Protein AF-A0A8T5Q8I1-F1 (afdb_monomer_lite)

pLDDT: mean 89.17, std 13.1, range [41.25, 98.12]

Radius of gyration: 13.41 Å; chains: 1; bounding box: 37×28×35 Å

Secondary structure (DSSP, 8-state):
---TTT-------HHHHH---BPPHHHHHHHHHTT--HHHHEEE--SSTTTT-EEE-EETTEETTB-TTS-BTTGGG--HHHHHTT--SS--GGG---

Structure (mmCIF, N/CA/C/O backbone):
data_AF-A0A8T5Q8I1-F1
#
_entry.id   AF-A0A8T5Q8I1-F1
#
loop_
_atom_site.group_PDB
_atom_site.id
_atom_site.type_symbol
_atom_site.label_atom_id
_atom_site.label_alt_id
_atom_site.label_comp_id
_atom_site.label_asym_id
_ato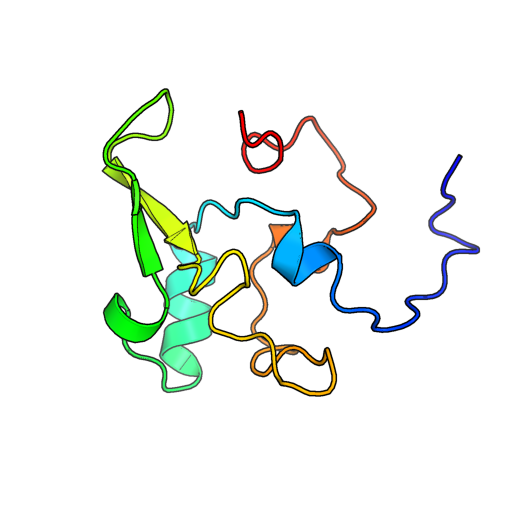m_site.label_entity_id
_atom_site.label_seq_id
_atom_site.pdbx_PDB_ins_code
_atom_site.Cartn_x
_atom_site.Cartn_y
_atom_site.Cartn_z
_atom_site.occupancy
_atom_site.B_iso_or_equiv
_atom_site.auth_seq_id
_atom_site.auth_comp_id
_atom_site.auth_asym_id
_atom_site.auth_atom_id
_atom_site.pdbx_PDB_model_num
ATOM 1 N N . MET A 1 1 ? 22.807 6.870 -9.916 1.00 61.00 1 MET A N 1
ATOM 2 C CA . MET A 1 1 ? 21.732 7.776 -9.450 1.00 61.00 1 MET A CA 1
ATOM 3 C C . MET A 1 1 ? 20.546 7.621 -10.396 1.00 61.00 1 MET A C 1
ATOM 5 O O . MET A 1 1 ? 20.779 7.591 -11.598 1.00 61.00 1 MET A O 1
ATOM 9 N N . LEU A 1 2 ? 19.319 7.441 -9.892 1.00 73.50 2 LEU A N 1
ATOM 10 C CA . LEU A 1 2 ? 18.112 7.334 -10.730 1.00 73.50 2 LEU A CA 1
ATOM 11 C C . LEU A 1 2 ? 17.695 8.729 -11.228 1.00 73.50 2 LEU A C 1
ATOM 13 O O . LEU A 1 2 ? 17.726 9.680 -10.454 1.00 73.50 2 LEU A O 1
ATOM 17 N N . ASN A 1 3 ? 17.300 8.853 -12.499 1.00 81.31 3 ASN A N 1
ATOM 18 C CA . ASN A 1 3 ? 16.874 10.117 -13.112 1.00 81.31 3 ASN A CA 1
ATOM 19 C C . ASN A 1 3 ? 15.421 9.997 -13.619 1.00 81.31 3 ASN A C 1
ATOM 21 O O . ASN A 1 3 ? 15.161 9.116 -14.442 1.00 81.31 3 ASN A O 1
ATOM 25 N N . PRO A 1 4 ? 14.490 10.879 -13.196 1.00 81.62 4 PRO A N 1
ATOM 26 C CA . PRO A 1 4 ? 13.093 10.857 -13.641 1.00 81.62 4 PRO A CA 1
ATOM 27 C C . PRO A 1 4 ? 12.901 10.905 -15.156 1.00 81.62 4 PRO A C 1
ATOM 29 O O . PRO A 1 4 ? 11.976 10.291 -15.674 1.00 81.62 4 PRO A O 1
ATOM 32 N N . LYS A 1 5 ? 13.778 11.610 -15.881 1.00 84.44 5 LYS A N 1
ATOM 33 C CA . LYS A 1 5 ? 13.658 11.790 -17.335 1.00 84.44 5 LYS A CA 1
ATOM 34 C C . LYS A 1 5 ? 14.045 10.549 -18.135 1.00 84.44 5 LYS A C 1
ATOM 36 O O . LYS A 1 5 ? 13.641 10.426 -19.283 1.00 84.44 5 LYS A O 1
ATOM 41 N N . THR A 1 6 ? 14.855 9.665 -17.559 1.00 87.81 6 THR A N 1
ATOM 42 C CA . THR A 1 6 ? 15.400 8.487 -18.254 1.00 87.81 6 THR A CA 1
ATOM 43 C C . THR A 1 6 ? 14.963 7.176 -17.611 1.00 87.81 6 THR A C 1
ATOM 45 O O . THR A 1 6 ? 15.420 6.112 -18.018 1.00 87.81 6 THR A O 1
ATOM 48 N N . PHE A 1 7 ? 14.130 7.233 -16.574 1.00 87.88 7 PHE A N 1
ATOM 49 C CA . PHE A 1 7 ? 13.673 6.045 -15.874 1.00 87.88 7 PHE A CA 1
ATOM 50 C C . PHE A 1 7 ? 12.551 5.356 -16.639 1.00 87.88 7 PHE A C 1
ATOM 52 O O . PHE A 1 7 ? 11.550 5.974 -16.994 1.00 87.88 7 PHE A O 1
ATOM 59 N N . ASN A 1 8 ? 12.709 4.049 -16.822 1.00 86.62 8 ASN A N 1
ATOM 60 C CA . ASN A 1 8 ? 11.685 3.184 -17.370 1.00 86.62 8 ASN A CA 1
ATOM 61 C C . ASN A 1 8 ? 11.304 2.128 -16.328 1.00 86.62 8 ASN A C 1
ATOM 63 O O . ASN A 1 8 ? 12.164 1.432 -15.792 1.00 86.62 8 ASN A O 1
ATOM 67 N N . CYS A 1 9 ? 10.010 2.010 -16.032 1.00 87.56 9 CYS A N 1
ATOM 68 C CA . CYS A 1 9 ? 9.518 0.997 -15.106 1.00 87.56 9 CYS A CA 1
ATOM 69 C C . CYS A 1 9 ? 9.475 -0.369 -15.800 1.00 87.56 9 CYS A C 1
ATOM 71 O O . CYS A 1 9 ? 8.661 -0.588 -16.695 1.00 87.56 9 CYS A O 1
ATOM 73 N N . GLU A 1 10 ? 10.284 -1.315 -15.327 1.00 90.38 10 GLU A N 1
ATOM 74 C CA . GLU A 1 10 ? 10.321 -2.695 -15.838 1.00 90.38 10 GLU A CA 1
ATOM 75 C C . GLU A 1 10 ? 9.168 -3.574 -15.326 1.00 90.38 10 GLU A C 1
ATOM 77 O O . GLU A 1 10 ? 9.088 -4.754 -15.650 1.00 90.38 10 GLU A O 1
ATOM 82 N N . ARG A 1 11 ? 8.266 -3.021 -14.500 1.00 90.06 11 ARG A N 1
ATOM 83 C CA . ARG A 1 11 ? 7.136 -3.749 -13.889 1.00 90.06 11 ARG A CA 1
ATOM 84 C C . ARG A 1 11 ? 7.568 -4.990 -13.085 1.00 90.06 11 ARG A C 1
ATOM 86 O O . ARG A 1 11 ? 6.812 -5.940 -12.940 1.00 90.06 11 ARG A O 1
ATOM 93 N N . CYS A 1 12 ? 8.755 -4.945 -12.481 1.00 92.88 12 CYS A N 1
ATOM 94 C CA . CYS A 1 12 ? 9.339 -6.035 -11.687 1.00 92.88 12 CYS A CA 1
ATOM 95 C C . CYS A 1 12 ? 8.672 -6.268 -10.311 1.00 92.88 12 CYS A C 1
ATOM 97 O O . CYS A 1 12 ? 9.029 -7.194 -9.579 1.00 92.88 12 CYS A O 1
ATOM 99 N N . GLY A 1 13 ? 7.728 -5.408 -9.914 1.00 93.38 13 GLY A N 1
ATOM 100 C CA . GLY A 1 13 ? 7.004 -5.514 -8.645 1.00 93.38 13 GLY A CA 1
ATOM 101 C C . GLY A 1 13 ? 7.837 -5.212 -7.394 1.00 93.38 13 GLY A C 1
ATOM 102 O O . GLY A 1 13 ? 7.336 -5.382 -6.285 1.00 93.38 13 GLY A O 1
ATOM 103 N N . GLU A 1 14 ? 9.081 -4.744 -7.529 1.00 92.94 14 GLU A N 1
ATOM 104 C CA . GLU A 1 14 ? 9.968 -4.463 -6.389 1.00 92.94 14 GLU A CA 1
ATOM 105 C C . GLU A 1 14 ? 9.389 -3.418 -5.427 1.00 92.94 14 GLU A C 1
ATOM 107 O O . GLU A 1 14 ? 9.494 -3.581 -4.213 1.00 92.94 14 GLU A O 1
ATOM 112 N N . CYS A 1 15 ? 8.680 -2.406 -5.937 1.00 92.62 15 CYS A N 1
ATOM 113 C CA . CYS A 1 15 ? 7.967 -1.438 -5.100 1.00 92.62 15 CYS A CA 1
ATOM 114 C C . CYS A 1 15 ? 6.915 -2.104 -4.198 1.00 92.62 15 CYS A C 1
ATOM 116 O O . CYS A 1 15 ? 6.780 -1.751 -3.032 1.00 92.62 15 CYS A O 1
ATOM 118 N N . CYS A 1 16 ? 6.217 -3.121 -4.705 1.00 95.44 16 CYS A N 1
ATOM 119 C CA . CYS A 1 16 ? 5.192 -3.859 -3.970 1.00 95.44 16 CYS A CA 1
ATOM 120 C C . CYS A 1 16 ? 5.778 -4.819 -2.921 1.00 95.44 16 CYS A C 1
ATOM 122 O O . CYS A 1 16 ? 5.046 -5.283 -2.048 1.00 95.44 16 CYS A O 1
ATOM 124 N N . LYS A 1 17 ? 7.073 -5.142 -3.007 1.00 93.38 17 LYS A N 1
ATOM 125 C CA . LYS A 1 17 ? 7.780 -5.982 -2.028 1.00 93.38 17 LYS A CA 1
ATOM 126 C C . LYS A 1 17 ? 8.471 -5.127 -0.967 1.00 93.38 17 LYS A C 1
ATOM 128 O O . LYS A 1 17 ? 8.337 -5.394 0.223 1.00 93.38 17 LYS A O 1
ATOM 133 N N . LYS A 1 18 ? 9.168 -4.070 -1.392 1.00 90.06 18 LYS A N 1
ATOM 134 C CA . LYS A 1 18 ? 10.066 -3.278 -0.540 1.00 90.06 18 LYS A CA 1
ATOM 135 C C . LYS A 1 18 ? 9.369 -2.174 0.243 1.00 90.06 18 LYS A C 1
ATOM 137 O O . LYS A 1 18 ? 9.713 -1.957 1.395 1.00 90.06 18 LYS A O 1
ATOM 142 N N . LEU A 1 19 ? 8.381 -1.498 -0.341 1.00 91.25 19 LEU A N 1
ATOM 143 C CA . LEU A 1 19 ? 7.786 -0.329 0.309 1.00 91.25 19 LEU A CA 1
ATOM 144 C C . LEU A 1 19 ? 6.875 -0.727 1.470 1.00 91.25 19 LEU A C 1
ATOM 146 O O . LEU A 1 19 ? 6.153 -1.722 1.381 1.00 91.25 19 LEU A O 1
ATOM 150 N N . TYR A 1 20 ? 6.894 0.068 2.534 1.00 91.50 20 TYR A N 1
ATOM 151 C CA . TYR A 1 20 ? 5.979 -0.027 3.665 1.00 91.50 20 TYR A CA 1
ATOM 152 C C . TYR A 1 20 ? 5.042 1.184 3.618 1.00 91.50 20 TYR A C 1
ATOM 154 O O . TYR A 1 20 ? 5.445 2.301 3.907 1.00 91.50 20 TYR A O 1
ATOM 162 N N . ILE A 1 21 ? 3.808 0.999 3.153 1.00 93.62 21 ILE A N 1
ATOM 163 C CA . ILE A 1 21 ? 2.955 2.124 2.754 1.00 93.62 21 ILE A CA 1
ATOM 164 C C . ILE A 1 21 ? 1.994 2.481 3.881 1.00 93.62 21 ILE A C 1
ATOM 166 O O . ILE A 1 21 ? 1.073 1.717 4.162 1.00 93.62 21 ILE A O 1
ATOM 170 N N . ILE A 1 22 ? 2.163 3.664 4.463 1.00 94.56 22 ILE A N 1
ATOM 171 C CA . ILE A 1 22 ? 1.142 4.285 5.310 1.00 94.56 22 ILE A CA 1
ATOM 172 C C . ILE A 1 22 ? 0.057 4.847 4.394 1.00 94.56 22 ILE A C 1
ATOM 174 O O . ILE A 1 22 ? 0.361 5.544 3.427 1.00 94.56 22 ILE A O 1
ATOM 178 N N . LEU A 1 23 ? -1.198 4.514 4.681 1.00 95.75 23 LEU A N 1
ATOM 179 C CA . LEU A 1 23 ? -2.353 4.962 3.914 1.00 95.75 23 LEU A CA 1
ATOM 180 C C . LEU A 1 23 ? -2.936 6.219 4.552 1.00 95.75 23 LEU A C 1
ATOM 182 O O . LEU A 1 23 ? -3.196 6.248 5.758 1.00 95.75 23 LEU A O 1
ATOM 186 N N . ASN A 1 24 ? -3.177 7.240 3.735 1.00 95.44 24 ASN A N 1
ATOM 187 C CA . ASN A 1 24 ? -3.991 8.379 4.140 1.00 95.44 24 ASN A CA 1
ATOM 188 C C . ASN A 1 24 ? -5.479 8.144 3.806 1.00 95.44 24 ASN A C 1
ATOM 190 O O . ASN A 1 24 ? -5.844 7.199 3.100 1.00 95.44 24 ASN A O 1
ATOM 194 N N . ASP A 1 25 ? -6.355 9.020 4.301 1.00 96.88 25 ASP A N 1
ATOM 195 C CA . ASP A 1 25 ? -7.803 8.902 4.080 1.00 96.88 25 ASP A CA 1
ATOM 196 C C . ASP A 1 25 ? -8.183 8.940 2.592 1.00 96.88 25 ASP A C 1
ATOM 198 O O . ASP A 1 25 ? -9.159 8.309 2.181 1.00 96.88 25 ASP A O 1
ATOM 202 N N . SER A 1 26 ? -7.425 9.676 1.775 1.00 97.25 26 SER A N 1
ATOM 203 C CA . SER A 1 26 ? -7.645 9.759 0.330 1.00 97.25 26 SER A CA 1
ATOM 204 C C . SER A 1 26 ? -7.279 8.449 -0.368 1.00 97.25 26 SER A C 1
ATOM 206 O O . SER A 1 26 ? -8.032 8.005 -1.234 1.00 97.25 26 SER A O 1
ATOM 208 N N . ASP A 1 27 ? -6.181 7.799 0.029 1.00 97.56 27 ASP A N 1
ATOM 209 C CA . ASP A 1 27 ? -5.779 6.483 -0.473 1.00 97.56 27 ASP A CA 1
ATOM 210 C C . ASP A 1 27 ? -6.864 5.446 -0.168 1.00 97.56 27 ASP A C 1
ATOM 212 O O . ASP A 1 27 ? -7.301 4.723 -1.065 1.00 97.56 27 ASP A O 1
ATOM 216 N N . ILE A 1 28 ? -7.342 5.418 1.082 1.00 98.12 28 ILE A N 1
ATOM 217 C CA . ILE A 1 28 ? -8.389 4.497 1.540 1.00 98.12 28 ILE A CA 1
ATOM 218 C C . ILE A 1 28 ? -9.666 4.692 0.721 1.00 98.12 28 ILE A C 1
ATOM 220 O O . ILE A 1 28 ? -10.118 3.756 0.063 1.00 98.12 28 ILE A O 1
ATOM 224 N N . LYS A 1 29 ? -10.200 5.920 0.683 1.00 98.06 29 LYS A N 1
ATOM 225 C CA . LYS A 1 29 ? -11.430 6.238 -0.062 1.00 98.06 29 LYS A CA 1
ATOM 226 C C . LYS A 1 29 ? -11.306 5.896 -1.542 1.00 98.06 29 LYS A C 1
ATOM 228 O O . LYS A 1 29 ? -12.263 5.425 -2.157 1.00 98.06 29 LYS A O 1
ATOM 233 N N . ASN A 1 30 ? -10.138 6.141 -2.132 1.00 97.81 30 ASN A N 1
ATOM 234 C CA . ASN A 1 30 ? -9.902 5.844 -3.535 1.00 97.81 30 ASN A CA 1
ATOM 235 C C . ASN A 1 30 ? -9.918 4.335 -3.805 1.00 97.81 30 ASN A C 1
ATOM 237 O O . ASN A 1 30 ? -10.531 3.906 -4.780 1.00 97.81 30 ASN A O 1
ATOM 241 N N . ILE A 1 31 ? -9.293 3.526 -2.949 1.00 98.00 31 ILE A N 1
ATOM 242 C CA . ILE A 1 31 ? -9.296 2.065 -3.085 1.00 98.00 31 ILE A CA 1
ATOM 243 C C . ILE A 1 31 ? -10.708 1.499 -2.850 1.00 98.00 31 ILE A C 1
ATOM 245 O O . ILE A 1 31 ? -11.170 0.676 -3.642 1.00 98.00 31 ILE A O 1
ATOM 249 N N . GLU A 1 32 ? -11.436 1.990 -1.842 1.00 98.06 32 GLU A N 1
ATOM 250 C CA . GLU A 1 32 ? -12.816 1.566 -1.561 1.00 98.06 32 GLU A CA 1
ATOM 251 C C . GLU A 1 32 ? -13.778 1.879 -2.710 1.00 98.06 32 GLU A C 1
ATOM 253 O O . GLU A 1 32 ? -14.596 1.039 -3.087 1.00 98.06 32 GLU A O 1
ATOM 258 N N . LYS A 1 33 ? -13.623 3.042 -3.356 1.00 97.12 33 LYS A N 1
ATOM 259 C CA . LYS A 1 33 ? -14.398 3.413 -4.552 1.00 97.12 33 LYS A CA 1
ATOM 260 C C . LYS A 1 33 ? -14.237 2.414 -5.708 1.00 97.12 33 LYS A C 1
ATOM 262 O O . LYS A 1 33 ? -15.113 2.335 -6.565 1.00 97.12 33 LYS A O 1
ATOM 267 N N . HIS A 1 34 ? -13.149 1.644 -5.728 1.00 94.88 34 HIS A N 1
ATOM 268 C CA . HIS A 1 34 ? -12.888 0.601 -6.724 1.00 94.88 34 HIS A CA 1
ATOM 269 C C . HIS A 1 34 ? -13.340 -0.800 -6.269 1.00 94.88 34 HIS A C 1
ATOM 271 O O . HIS A 1 34 ? -12.985 -1.790 -6.906 1.00 94.88 34 HIS A O 1
ATOM 277 N N . GLY A 1 35 ? -14.139 -0.895 -5.199 1.00 96.19 35 GLY A N 1
ATOM 278 C CA . GLY A 1 35 ? -14.831 -2.122 -4.793 1.00 96.19 35 GLY A CA 1
ATOM 279 C C . GLY A 1 35 ? -14.092 -2.987 -3.772 1.00 96.19 35 GLY A C 1
ATOM 280 O O . GLY A 1 35 ? -14.500 -4.122 -3.536 1.00 96.19 35 GLY A O 1
ATOM 281 N N . TYR A 1 36 ? -13.023 -2.482 -3.156 1.00 97.75 36 TYR A N 1
ATOM 282 C CA . TYR A 1 36 ? -12.297 -3.203 -2.109 1.00 97.75 36 TYR A CA 1
ATOM 283 C C . TYR A 1 36 ? -12.780 -2.788 -0.721 1.00 97.75 36 TYR A C 1
ATOM 285 O O . TYR A 1 36 ? -12.968 -1.609 -0.450 1.00 97.75 36 TYR A O 1
ATOM 293 N N . GLN A 1 37 ? -12.935 -3.747 0.186 1.00 97.81 37 GLN A N 1
ATOM 294 C CA . GLN A 1 37 ? -13.291 -3.457 1.578 1.00 97.81 37 GLN A CA 1
ATOM 295 C C . GLN A 1 37 ? -12.041 -3.101 2.386 1.00 97.81 37 GLN A C 1
ATOM 297 O O . GLN A 1 37 ? -11.013 -3.756 2.205 1.00 97.81 37 GLN A O 1
ATOM 302 N N . LEU A 1 38 ? -12.121 -2.131 3.302 1.00 97.75 38 LEU A N 1
ATOM 303 C CA . LEU A 1 38 ? -10.981 -1.638 4.093 1.00 97.75 38 LEU A CA 1
ATOM 304 C C . LEU A 1 38 ? -10.090 -2.748 4.680 1.00 97.75 38 LEU A C 1
ATOM 306 O O . LEU A 1 38 ? -8.868 -2.713 4.526 1.00 97.75 38 LEU A O 1
ATOM 310 N N . ASP A 1 39 ? -10.692 -3.758 5.306 1.00 97.56 39 ASP A N 1
ATOM 311 C CA . ASP A 1 39 ? -9.960 -4.843 5.980 1.00 97.56 39 ASP A CA 1
ATOM 312 C C . ASP A 1 39 ? -9.335 -5.863 5.009 1.00 97.56 39 ASP A C 1
ATOM 314 O O . ASP A 1 39 ? -8.460 -6.652 5.381 1.00 97.56 39 ASP A O 1
ATOM 318 N N . SER A 1 40 ? -9.752 -5.842 3.738 1.00 97.69 40 SER A N 1
ATOM 319 C CA . SER A 1 40 ? -9.154 -6.673 2.689 1.00 97.69 40 SER A CA 1
ATOM 320 C C . SER A 1 40 ? -7.769 -6.176 2.277 1.00 97.69 40 SER A C 1
ATOM 322 O O . SER A 1 40 ? -6.939 -6.984 1.858 1.00 97.69 40 SER A O 1
ATOM 324 N N . PHE A 1 41 ? -7.501 -4.872 2.418 1.00 98.00 41 PHE A N 1
ATOM 325 C CA . PHE A 1 41 ? -6.282 -4.256 1.894 1.00 98.00 41 PHE A CA 1
ATOM 326 C C . PHE A 1 41 ? -5.464 -3.454 2.895 1.00 98.00 41 PHE A C 1
ATOM 328 O O . PHE A 1 41 ? -4.312 -3.133 2.604 1.00 98.00 41 PHE A O 1
ATOM 335 N N . SER A 1 42 ? -6.028 -3.122 4.051 1.00 97.81 42 SER A N 1
ATOM 336 C CA . SER A 1 42 ? -5.334 -2.372 5.088 1.00 97.81 42 SER A CA 1
ATOM 337 C C . SER A 1 42 ? -5.297 -3.134 6.402 1.00 97.81 42 SER A C 1
ATOM 339 O O . SER A 1 42 ? -6.140 -3.986 6.681 1.00 97.81 42 SER A O 1
ATOM 341 N N . GLU A 1 43 ? -4.333 -2.776 7.232 1.00 97.19 43 GLU A N 1
ATOM 342 C CA . GLU A 1 43 ? -4.264 -3.172 8.631 1.00 97.19 43 GLU A CA 1
ATOM 343 C C . GLU A 1 43 ? -3.792 -1.990 9.476 1.00 97.19 43 GLU A C 1
ATOM 345 O O . GLU A 1 43 ? -3.295 -0.993 8.949 1.00 97.19 43 GLU A O 1
ATOM 350 N N . THR A 1 44 ? -4.017 -2.058 10.783 1.00 96.88 44 THR A N 1
ATOM 351 C CA . THR A 1 44 ? -3.539 -1.033 11.713 1.00 96.88 44 THR A CA 1
ATOM 352 C C . THR A 1 44 ? -2.154 -1.430 12.200 1.00 96.88 44 THR A C 1
ATOM 354 O O . THR A 1 44 ? -1.999 -2.529 12.733 1.00 96.88 44 THR A O 1
ATOM 357 N N . GLU A 1 45 ? -1.174 -0.540 12.071 1.00 95.12 45 GLU A N 1
ATOM 358 C CA . GLU A 1 45 ? 0.154 -0.750 12.644 1.00 95.12 45 GLU A CA 1
ATOM 359 C C . GLU A 1 45 ? 0.052 -0.826 14.176 1.00 95.12 45 GLU A C 1
ATOM 361 O O . GLU A 1 45 ? -0.592 0.001 14.827 1.00 95.12 45 GLU A O 1
ATOM 366 N N . GLN A 1 46 ? 0.657 -1.855 14.757 1.00 94.69 46 GLN A N 1
ATOM 367 C CA . GLN A 1 46 ? 0.574 -2.176 16.178 1.00 94.69 46 GLN A CA 1
ATOM 368 C C . GLN A 1 46 ? 1.801 -1.690 16.960 1.00 94.69 46 GLN A C 1
ATOM 370 O O . GLN A 1 46 ? 1.713 -1.520 18.181 1.00 94.69 46 GLN A O 1
ATOM 375 N N . VAL A 1 47 ? 2.928 -1.452 16.280 1.00 90.88 47 VAL A N 1
ATOM 376 C CA . VAL A 1 47 ? 4.229 -1.148 16.890 1.00 90.88 47 VAL A CA 1
ATOM 377 C C . VAL A 1 47 ? 4.935 0.039 16.220 1.00 90.88 47 VAL A C 1
ATOM 379 O O . VAL A 1 47 ? 4.568 0.486 15.141 1.00 90.88 47 VAL A O 1
ATOM 382 N N . GLY A 1 48 ? 5.970 0.564 16.879 1.00 89.56 48 GLY A N 1
ATOM 383 C CA . GLY A 1 48 ? 6.806 1.637 16.331 1.00 89.56 48 GLY A CA 1
ATOM 384 C C . GLY A 1 48 ? 6.137 3.015 16.289 1.00 89.56 48 GLY A C 1
ATOM 385 O O . GLY A 1 48 ? 5.082 3.244 16.880 1.00 89.56 48 GLY A O 1
ATOM 386 N N . GLU A 1 49 ? 6.791 3.948 15.595 1.00 88.06 49 GLU A N 1
ATOM 387 C CA . GLU A 1 49 ? 6.379 5.356 15.479 1.00 88.06 49 GLU A CA 1
ATOM 388 C C . GLU A 1 49 ? 5.011 5.528 14.800 1.00 88.06 49 GLU A C 1
ATOM 390 O O . GLU A 1 49 ? 4.254 6.441 15.126 1.00 88.06 49 GLU A O 1
ATOM 395 N N . TYR A 1 50 ? 4.651 4.606 13.906 1.00 87.50 50 TYR A N 1
ATOM 396 C CA . TYR A 1 50 ? 3.404 4.658 13.142 1.00 87.50 50 TYR A CA 1
ATOM 397 C C . TYR A 1 50 ? 2.255 3.872 13.784 1.00 87.50 50 T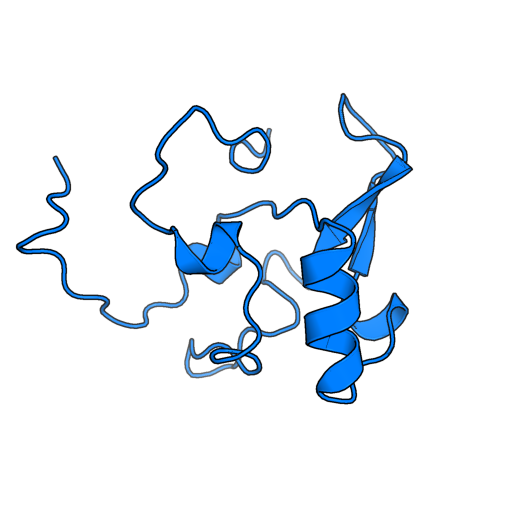YR A C 1
ATOM 399 O O . TYR A 1 50 ? 1.227 3.655 13.139 1.00 87.50 50 TYR A O 1
ATOM 407 N N . LYS A 1 51 ? 2.379 3.468 15.057 1.00 93.44 51 LYS A N 1
ATOM 408 C CA . LYS A 1 51 ? 1.322 2.754 15.785 1.00 93.44 51 LYS A CA 1
ATOM 409 C C . LYS A 1 51 ? -0.028 3.476 15.684 1.00 93.44 51 LYS A C 1
ATOM 411 O O . LYS A 1 51 ? -0.144 4.675 15.929 1.00 93.44 51 LYS A O 1
ATOM 416 N N . GLY A 1 52 ? -1.072 2.720 15.357 1.00 94.69 52 GLY A N 1
ATOM 417 C CA . GLY A 1 52 ? -2.435 3.219 15.178 1.00 94.69 52 GLY A CA 1
ATOM 418 C C . GLY A 1 52 ? -2.727 3.780 13.784 1.00 94.69 52 GLY A C 1
ATOM 419 O O . GLY A 1 52 ? -3.887 4.059 13.484 1.00 94.69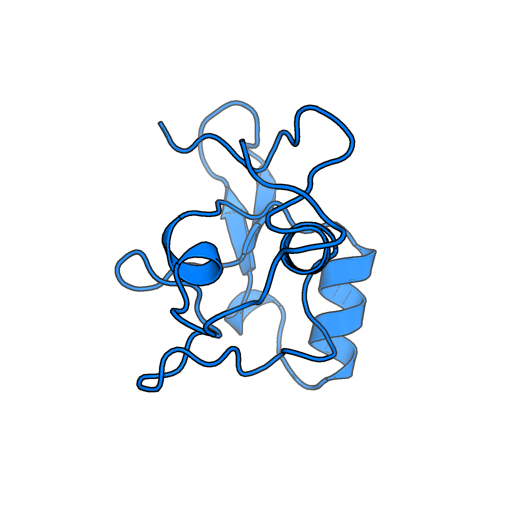 52 GLY A O 1
ATOM 420 N N . LYS A 1 53 ? -1.723 3.925 12.909 1.00 95.25 53 LYS A N 1
ATOM 421 C CA . LYS A 1 53 ? -1.937 4.303 11.507 1.00 95.25 53 LYS A CA 1
ATOM 422 C C . LYS A 1 53 ? -2.401 3.103 10.687 1.00 95.25 53 LYS A C 1
ATOM 424 O O . LYS A 1 53 ? -2.05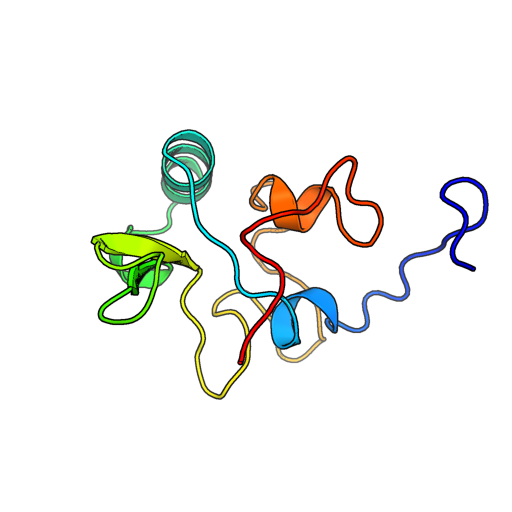8 1.960 10.985 1.00 95.25 53 LYS A O 1
ATOM 429 N N . ARG A 1 54 ? -3.173 3.373 9.632 1.00 96.12 54 ARG A N 1
ATOM 430 C CA . ARG A 1 54 ? -3.526 2.364 8.631 1.00 96.12 54 ARG A CA 1
ATOM 431 C C . ARG A 1 54 ? -2.389 2.217 7.637 1.00 96.12 54 ARG A C 1
ATOM 433 O O . ARG A 1 54 ? -1.884 3.210 7.118 1.00 96.12 54 ARG A O 1
ATOM 440 N N . VAL A 1 55 ? -2.022 0.978 7.354 1.00 96.38 55 VAL A N 1
ATOM 441 C CA . VAL A 1 55 ? -0.964 0.635 6.409 1.00 96.38 55 VAL A CA 1
ATOM 442 C C . VAL A 1 55 ? -1.459 -0.368 5.389 1.00 96.38 55 VAL A C 1
ATOM 444 O O . VAL A 1 55 ? -2.413 -1.111 5.631 1.00 96.38 55 VAL A O 1
ATOM 447 N N . LEU A 1 56 ? -0.842 -0.352 4.212 1.00 96.88 56 LEU A N 1
ATOM 448 C CA . LEU A 1 56 ? -1.163 -1.274 3.138 1.00 96.88 56 LEU A CA 1
ATOM 449 C C . LEU A 1 56 ? -0.710 -2.678 3.529 1.00 96.88 56 LEU A C 1
ATOM 451 O O . LEU A 1 56 ? 0.481 -2.934 3.716 1.00 96.88 56 LEU A O 1
ATOM 455 N N . LYS A 1 57 ? -1.675 -3.588 3.605 1.00 96.88 57 LYS A N 1
ATOM 456 C CA . LYS A 1 57 ? -1.478 -4.954 4.072 1.00 96.88 57 LYS A CA 1
ATOM 457 C C . LYS A 1 57 ? -0.483 -5.710 3.197 1.00 96.88 57 LYS A C 1
ATOM 459 O O . LYS A 1 57 ? -0.550 -5.672 1.958 1.00 96.88 57 LYS A O 1
ATOM 464 N N . LYS A 1 58 ? 0.401 -6.468 3.848 1.00 95.81 58 LYS A N 1
ATOM 465 C CA . LYS A 1 58 ? 1.298 -7.419 3.183 1.00 95.81 58 LYS A CA 1
ATOM 466 C C . LYS A 1 58 ? 0.954 -8.858 3.548 1.00 95.81 58 LYS A C 1
ATOM 468 O O . LYS A 1 58 ? 0.677 -9.182 4.693 1.00 95.81 58 LYS A O 1
ATOM 473 N N . ILE A 1 59 ? 1.029 -9.740 2.557 1.00 94.75 59 ILE A N 1
ATOM 474 C CA . ILE A 1 59 ? 0.891 -11.188 2.709 1.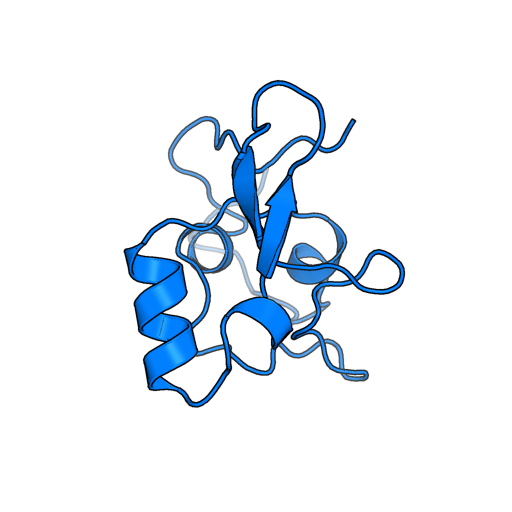00 94.75 59 ILE A CA 1
ATOM 475 C C . ILE A 1 59 ? 2.205 -11.808 2.238 1.00 94.75 59 ILE A C 1
ATOM 477 O O . ILE A 1 59 ? 2.629 -11.580 1.104 1.00 94.75 59 ILE A O 1
ATOM 481 N N . ASN A 1 60 ? 2.880 -12.557 3.114 1.00 93.19 60 ASN A N 1
ATOM 482 C CA . ASN A 1 60 ? 4.182 -13.180 2.834 1.00 93.19 60 ASN A CA 1
ATOM 483 C C . ASN A 1 60 ? 5.231 -12.178 2.306 1.00 93.19 60 ASN A C 1
ATOM 485 O O . ASN A 1 60 ? 5.914 -12.432 1.315 1.00 93.19 60 ASN A O 1
ATOM 489 N N . GLY A 1 61 ? 5.303 -10.992 2.922 1.00 92.06 61 GLY A N 1
ATOM 490 C CA . GLY A 1 61 ? 6.238 -9.926 2.537 1.00 92.06 61 GLY A CA 1
ATOM 491 C C . GLY A 1 61 ? 5.897 -9.195 1.230 1.00 92.06 61 GLY A C 1
ATOM 492 O O . GLY A 1 61 ? 6.667 -8.349 0.780 1.00 92.06 61 GLY A O 1
ATOM 493 N N . ARG A 1 62 ? 4.746 -9.481 0.610 1.00 95.75 62 ARG A N 1
ATOM 494 C CA . ARG A 1 62 ? 4.300 -8.870 -0.652 1.00 95.75 62 ARG A CA 1
ATOM 495 C C . ARG A 1 62 ? 3.021 -8.073 -0.429 1.00 95.75 62 ARG A C 1
ATOM 497 O O . ARG A 1 62 ? 2.145 -8.520 0.300 1.00 95.75 62 ARG A O 1
ATOM 504 N N . CYS A 1 63 ? 2.890 -6.915 -1.072 1.00 96.94 63 CYS A N 1
ATOM 505 C CA . CYS A 1 63 ? 1.635 -6.161 -1.105 1.00 96.94 63 CYS A CA 1
ATOM 506 C C . CYS A 1 63 ? 0.470 -7.068 -1.530 1.00 96.94 63 CYS A C 1
ATOM 508 O O . CYS A 1 63 ? 0.586 -7.802 -2.513 1.00 96.94 63 CYS A O 1
ATOM 510 N N . VAL A 1 64 ? -0.659 -6.969 -0.828 1.00 97.56 64 VAL A N 1
ATOM 511 C CA . VAL A 1 64 ? -1.896 -7.722 -1.104 1.00 97.56 64 VAL A CA 1
ATOM 512 C C . VAL A 1 64 ? -2.411 -7.574 -2.545 1.00 97.56 64 VAL A C 1
ATOM 514 O O . VAL A 1 64 ? -3.069 -8.467 -3.078 1.00 97.56 64 VAL A O 1
ATOM 517 N N . PHE A 1 65 ? -2.067 -6.473 -3.217 1.00 97.75 65 PHE A N 1
ATOM 518 C CA . PHE A 1 65 ? -2.449 -6.207 -4.604 1.00 97.75 65 PHE A CA 1
ATOM 519 C C . PHE A 1 65 ? -1.431 -6.674 -5.651 1.00 97.75 65 PHE A C 1
ATOM 521 O O . PHE A 1 65 ? -1.659 -6.468 -6.845 1.00 97.75 65 PHE A O 1
ATOM 528 N N . LEU A 1 66 ? -0.307 -7.273 -5.250 1.00 97.50 66 LEU A N 1
ATOM 529 C CA . LEU A 1 66 ? 0.682 -7.802 -6.185 1.00 97.50 66 LEU A CA 1
ATOM 530 C C . LEU A 1 66 ? 0.207 -9.144 -6.759 1.00 97.50 66 LEU A C 1
ATOM 532 O O . LEU A 1 66 ? -0.036 -10.101 -6.028 1.00 97.50 66 LEU A O 1
ATOM 536 N N . THR A 1 67 ? 0.090 -9.218 -8.081 1.00 95.81 67 THR A N 1
ATOM 537 C CA . THR A 1 67 ? -0.205 -10.458 -8.815 1.00 95.81 67 THR A CA 1
ATOM 538 C C . THR A 1 67 ? 1.023 -11.369 -8.915 1.00 95.81 67 THR A C 1
ATOM 540 O O . THR A 1 67 ? 2.159 -10.958 -8.651 1.00 95.81 67 THR A O 1
ATOM 543 N N . ASN A 1 68 ? 0.798 -12.611 -9.352 1.00 93.56 68 ASN A N 1
ATOM 544 C CA . ASN A 1 68 ? 1.878 -13.550 -9.663 1.00 93.56 68 ASN A CA 1
ATOM 545 C C . ASN A 1 68 ? 2.749 -13.057 -10.829 1.00 93.56 68 ASN A C 1
ATOM 547 O O . ASN A 1 68 ? 3.963 -13.233 -10.779 1.00 93.56 68 ASN A O 1
ATOM 551 N N . ASP A 1 69 ? 2.164 -12.319 -11.775 1.00 94.62 69 ASP A N 1
ATOM 552 C CA . ASP A 1 69 ? 2.854 -11.728 -12.931 1.00 94.62 69 ASP A CA 1
ATOM 553 C C . ASP A 1 69 ? 3.590 -10.415 -12.600 1.00 94.62 69 ASP A C 1
ATOM 555 O O . ASP A 1 69 ? 3.963 -9.650 -13.483 1.00 94.62 69 ASP A O 1
ATOM 559 N N . SER A 1 70 ? 3.791 -10.115 -11.312 1.00 93.69 70 SER A N 1
ATOM 560 C CA . SER A 1 70 ? 4.442 -8.890 -10.813 1.00 93.69 70 SER A CA 1
ATOM 561 C C . SER A 1 70 ? 3.723 -7.572 -11.146 1.00 93.69 70 SER A C 1
ATOM 563 O O . SER A 1 70 ? 4.266 -6.487 -10.939 1.00 93.69 70 SER A O 1
ATOM 565 N N . LEU A 1 71 ? 2.460 -7.648 -11.570 1.00 94.81 71 LEU A N 1
ATOM 566 C CA . LEU A 1 71 ? 1.598 -6.494 -11.825 1.00 94.81 71 LEU A CA 1
ATOM 567 C C . LEU A 1 71 ? 0.786 -6.109 -10.584 1.00 94.81 71 LEU A C 1
ATOM 569 O O . LEU A 1 71 ? 0.415 -6.964 -9.779 1.00 94.81 71 LEU A O 1
ATOM 573 N N . CYS A 1 72 ? 0.471 -4.822 -10.446 1.00 95.44 72 CYS A N 1
ATOM 574 C CA . CYS A 1 72 ? -0.403 -4.313 -9.391 1.00 95.44 72 CYS A CA 1
ATOM 575 C C . CYS A 1 72 ? -1.867 -4.355 -9.851 1.00 95.44 72 CYS A C 1
ATOM 577 O O . CYS A 1 72 ? -2.207 -3.729 -10.852 1.00 95.44 72 CYS A O 1
ATOM 579 N N . LYS A 1 73 ? -2.738 -5.039 -9.098 1.00 95.69 73 LYS A N 1
ATOM 580 C CA . LYS A 1 73 ? -4.177 -5.149 -9.409 1.00 95.69 73 LYS A CA 1
ATOM 581 C C . LYS A 1 73 ? -4.932 -3.820 -9.336 1.00 95.69 73 LYS A C 1
ATOM 583 O O . LYS A 1 73 ? -5.976 -3.687 -9.958 1.00 95.69 73 LYS A O 1
ATOM 588 N N . ILE A 1 74 ? -4.412 -2.850 -8.585 1.00 96.25 74 ILE A N 1
ATOM 589 C CA . ILE A 1 74 ? -5.036 -1.538 -8.370 1.00 96.25 74 ILE A CA 1
ATOM 590 C C . ILE A 1 74 ? -4.231 -0.408 -9.015 1.00 96.25 74 IL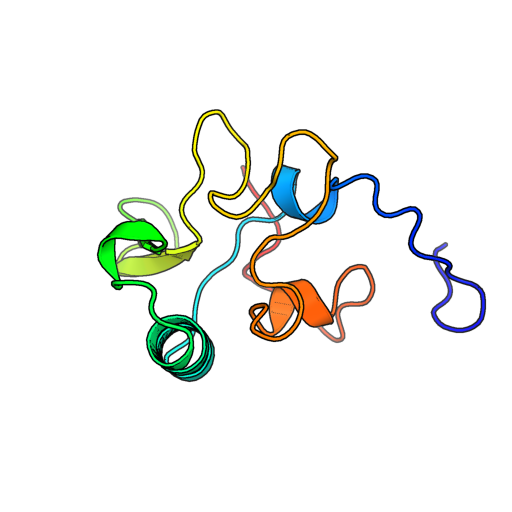E A C 1
ATOM 592 O O . ILE A 1 74 ? -4.109 0.665 -8.439 1.00 96.25 74 ILE A O 1
ATOM 596 N N . TYR A 1 75 ? -3.610 -0.645 -10.178 1.00 93.19 75 TYR A N 1
ATOM 597 C CA . TYR A 1 75 ? -2.638 0.292 -10.760 1.00 93.19 75 TYR A CA 1
ATOM 598 C C . TYR A 1 75 ? -3.172 1.732 -10.901 1.00 93.19 75 TYR A C 1
ATOM 600 O O . TYR A 1 75 ? -2.451 2.685 -10.591 1.00 93.19 75 TYR A O 1
ATOM 608 N N . ASP A 1 76 ? -4.438 1.896 -11.279 1.00 92.88 76 ASP A N 1
ATOM 609 C CA . ASP A 1 76 ? -5.070 3.213 -11.439 1.00 92.88 76 ASP A CA 1
ATOM 610 C C . ASP A 1 76 ? -5.462 3.855 -10.101 1.00 92.88 76 ASP A C 1
ATOM 612 O O . ASP A 1 76 ? -5.444 5.078 -9.953 1.00 92.88 76 ASP A O 1
ATOM 616 N N . SER A 1 77 ? -5.728 3.035 -9.082 1.00 95.88 77 SER A N 1
ATOM 617 C CA . SER A 1 77 ? -6.121 3.472 -7.742 1.00 95.88 77 SER A CA 1
ATOM 618 C C . SER A 1 77 ? -5.011 3.367 -6.690 1.00 95.88 77 SER A C 1
ATOM 620 O O . SER A 1 77 ? -5.279 3.463 -5.493 1.00 95.88 77 SER A O 1
ATOM 622 N N . ARG A 1 78 ? -3.752 3.238 -7.130 1.00 96.00 78 ARG A N 1
ATOM 623 C CA . ARG A 1 78 ? -2.573 3.136 -6.256 1.00 96.00 78 ARG A CA 1
ATOM 624 C C . ARG A 1 78 ? -2.493 4.280 -5.232 1.00 96.00 78 ARG A C 1
ATOM 626 O O . ARG A 1 78 ? -2.764 5.429 -5.606 1.00 96.00 78 ARG A O 1
ATOM 633 N N . PRO A 1 79 ? -2.009 3.992 -4.006 1.00 96.00 79 PRO A N 1
ATOM 634 C CA . PRO A 1 79 ? -1.680 5.021 -3.028 1.00 96.00 79 PRO A CA 1
ATOM 635 C C . PRO A 1 79 ? -0.692 6.060 -3.567 1.00 96.00 79 PRO A C 1
ATOM 637 O O . PRO A 1 79 ? 0.121 5.751 -4.447 1.00 96.00 79 PRO A O 1
ATOM 640 N N . GLU A 1 80 ? -0.710 7.273 -3.018 1.00 93.19 80 GLU A N 1
ATOM 641 C CA . GLU A 1 80 ? 0.169 8.370 -3.456 1.00 93.19 80 GLU A CA 1
ATOM 642 C C . GLU A 1 80 ? 1.653 7.986 -3.434 1.00 93.19 80 GLU A C 1
ATOM 644 O O . GLU A 1 80 ? 2.375 8.206 -4.409 1.00 93.19 80 GLU A O 1
ATOM 649 N N . ILE A 1 81 ? 2.101 7.321 -2.369 1.00 92.50 81 ILE A N 1
ATOM 650 C CA . ILE A 1 81 ? 3.483 6.844 -2.238 1.00 92.50 81 ILE A CA 1
ATOM 651 C C . ILE A 1 81 ? 3.838 5.840 -3.344 1.00 92.50 81 ILE A C 1
ATOM 653 O O . ILE A 1 81 ? 4.919 5.902 -3.932 1.00 92.50 81 ILE A O 1
ATOM 657 N N . CYS A 1 82 ? 2.912 4.944 -3.697 1.00 93.50 82 CYS A N 1
ATOM 658 C CA . CYS A 1 82 ? 3.112 3.983 -4.781 1.00 93.50 82 CYS A CA 1
ATOM 659 C C . CYS A 1 82 ? 3.191 4.652 -6.162 1.00 93.50 82 CYS A C 1
ATOM 661 O O . CYS A 1 82 ? 3.847 4.110 -7.053 1.00 93.50 82 CYS A O 1
ATOM 663 N N . LYS A 1 83 ? 2.522 5.797 -6.358 1.00 92.00 83 LYS A N 1
ATOM 664 C CA . LYS A 1 83 ? 2.603 6.594 -7.595 1.00 92.00 83 LYS A CA 1
ATOM 665 C C . LYS A 1 83 ? 3.937 7.326 -7.716 1.00 92.00 83 LYS A C 1
ATOM 667 O O . LYS A 1 83 ? 4.428 7.492 -8.827 1.00 92.00 83 LYS A O 1
ATOM 672 N N . LYS A 1 84 ? 4.510 7.743 -6.585 1.00 90.25 84 LYS A N 1
ATOM 673 C CA . LYS A 1 84 ? 5.774 8.485 -6.534 1.00 90.25 84 LYS A CA 1
ATOM 674 C C . LYS A 1 84 ? 6.999 7.597 -6.759 1.00 90.25 84 LYS A C 1
ATOM 676 O O . LYS A 1 84 ? 7.982 8.067 -7.312 1.00 90.25 84 LYS A O 1
ATOM 681 N N . TYR A 1 85 ? 6.954 6.310 -6.411 1.00 89.19 85 TYR A N 1
ATOM 682 C CA . TYR A 1 85 ? 8.097 5.406 -6.597 1.00 89.19 85 TYR A CA 1
ATOM 683 C C . TYR A 1 85 ? 8.647 5.398 -8.045 1.00 89.19 85 TYR A C 1
ATOM 685 O O . TYR A 1 85 ? 7.863 5.224 -8.982 1.00 89.19 85 TYR A O 1
ATOM 693 N N . PRO A 1 86 ? 9.979 5.480 -8.254 1.00 88.94 86 PRO A N 1
ATOM 694 C CA . PRO A 1 86 ? 11.060 5.526 -7.256 1.00 88.94 86 PRO A CA 1
ATOM 695 C C . PRO A 1 86 ? 11.490 6.949 -6.839 1.00 88.94 86 PRO A C 1
ATOM 697 O O . PRO A 1 86 ? 12.543 7.113 -6.229 1.00 88.94 86 PRO A O 1
ATOM 700 N N . PHE A 1 87 ? 10.719 7.978 -7.191 1.00 88.75 87 PHE A N 1
ATOM 701 C CA . PHE A 1 87 ? 11.046 9.390 -6.997 1.00 88.75 87 PHE A CA 1
ATOM 702 C C . PHE A 1 87 ? 10.221 10.010 -5.872 1.00 88.75 87 PHE A C 1
ATOM 704 O O . PHE A 1 87 ? 9.072 10.409 -6.051 1.00 88.75 87 PHE A O 1
ATOM 711 N N . PHE A 1 88 ? 10.829 10.126 -4.700 1.00 83.44 88 PHE A N 1
ATOM 712 C CA . PHE A 1 88 ? 10.204 10.763 -3.550 1.00 83.44 88 PHE A CA 1
ATOM 713 C C . PHE A 1 88 ? 10.688 12.212 -3.414 1.00 83.44 88 PHE A C 1
ATOM 715 O O . PHE A 1 88 ? 11.877 12.485 -3.543 1.00 83.44 88 PHE A O 1
ATOM 722 N N . GLU A 1 89 ? 9.764 13.150 -3.193 1.00 67.94 89 GLU A N 1
ATOM 723 C CA . GLU A 1 89 ? 10.066 14.594 -3.120 1.00 67.94 89 GLU A CA 1
ATOM 724 C C . GLU A 1 89 ? 10.654 15.023 -1.764 1.00 67.94 89 GLU A C 1
ATOM 726 O O . GLU A 1 89 ? 11.258 16.088 -1.661 1.00 67.94 89 GLU A O 1
ATOM 731 N N . LYS A 1 90 ? 10.458 14.211 -0.720 1.00 63.69 90 LYS A N 1
ATOM 732 C CA . LYS A 1 90 ? 10.945 14.394 0.656 1.00 63.69 90 LYS A CA 1
ATOM 733 C C . LYS A 1 90 ? 11.280 13.022 1.246 1.00 63.69 90 LYS A C 1
ATOM 735 O O . LYS A 1 90 ? 10.900 12.011 0.648 1.00 63.69 90 LYS A O 1
ATOM 740 N N . GLU A 1 91 ? 11.940 12.985 2.407 1.00 56.50 91 GLU A N 1
ATOM 741 C CA . GLU A 1 91 ? 11.934 11.780 3.244 1.00 56.50 91 GLU A CA 1
ATOM 742 C C . GLU A 1 91 ? 10.477 11.365 3.452 1.00 56.50 91 GLU A C 1
ATOM 744 O O . GLU A 1 91 ? 9.655 12.096 3.999 1.00 56.50 91 GLU A O 1
ATOM 749 N N . VAL A 1 92 ? 10.129 10.239 2.850 1.00 55.06 92 VAL A N 1
ATOM 750 C CA . VAL A 1 92 ? 8.824 9.619 2.976 1.00 55.06 92 VAL A CA 1
ATOM 751 C C . VAL A 1 92 ? 8.924 8.710 4.181 1.00 55.06 92 VAL A C 1
ATOM 753 O O . VAL A 1 92 ? 9.580 7.673 4.112 1.00 55.06 92 VAL A O 1
ATOM 756 N N . ASP A 1 93 ? 8.239 9.089 5.254 1.00 54.53 93 ASP A N 1
ATOM 757 C CA . ASP A 1 93 ? 8.063 8.299 6.482 1.00 54.53 93 ASP A CA 1
ATOM 758 C C . ASP A 1 93 ? 7.686 6.829 6.185 1.00 54.53 93 ASP A C 1
ATOM 760 O O . ASP A 1 93 ? 8.042 5.890 6.887 1.00 54.53 93 ASP A O 1
ATOM 764 N N . SER A 1 94 ? 7.037 6.594 5.045 1.00 55.41 94 SER A N 1
ATOM 765 C CA . SER A 1 94 ? 6.636 5.289 4.521 1.00 55.41 94 SER A CA 1
ATOM 766 C C . SER A 1 94 ? 7.744 4.482 3.810 1.00 55.41 94 SER A C 1
ATOM 768 O O . SER A 1 94 ? 7.449 3.764 2.850 1.00 55.41 94 SER A O 1
ATOM 770 N N . CYS A 1 95 ? 9.032 4.635 4.133 1.00 52.69 95 CYS A N 1
ATOM 771 C CA . CYS A 1 95 ? 10.092 4.004 3.321 1.00 52.69 95 CYS A CA 1
ATOM 772 C C . CYS A 1 95 ? 11.185 3.225 4.044 1.00 52.69 95 CYS A C 1
ATOM 774 O O . CYS A 1 95 ? 11.978 2.594 3.347 1.00 52.69 95 CYS A O 1
ATOM 776 N N . LEU A 1 96 ? 11.214 3.148 5.371 1.00 48.22 96 LEU A N 1
ATOM 777 C CA . LEU A 1 96 ? 12.228 2.342 6.050 1.00 48.22 96 LEU A CA 1
ATOM 778 C C . LEU A 1 96 ? 11.556 1.300 6.936 1.00 48.22 96 LEU A C 1
ATOM 780 O O . LEU A 1 96 ? 11.203 1.550 8.084 1.00 48.22 96 LEU A O 1
ATOM 784 N N . GLY A 1 97 ? 11.370 0.113 6.356 1.00 47.94 97 GLY A N 1
ATOM 785 C CA . GLY A 1 97 ? 11.293 -1.090 7.169 1.00 47.94 97 GLY A CA 1
ATOM 786 C C . GLY A 1 97 ? 12.600 -1.220 7.947 1.00 47.94 97 GLY A C 1
ATOM 787 O O . GLY A 1 97 ? 13.676 -1.118 7.352 1.00 47.94 97 GLY A O 1
ATOM 788 N N . GLN A 1 98 ? 12.472 -1.375 9.262 1.00 41.25 98 GLN A N 1
ATOM 789 C CA . GLN A 1 98 ? 13.501 -1.970 10.113 1.00 41.25 98 GLN A CA 1
ATOM 790 C C . GLN A 1 98 ? 13.880 -3.359 9.592 1.00 41.25 98 GLN A C 1
ATOM 792 O O . GLN A 1 98 ? 12.983 -4.049 9.046 1.00 41.25 98 GLN A O 1
#

Foldseek 3Di:
DDDPVPDDDPLQLVCQQQWKFFADPLLQVLVVVVPDDLVQFWDADCDDPRGRTIIGDDDPSGGSQQDPVSHGVCVVSDGPVSVCPPPDPDPDPGGDDD

Sequence (98 aa):
MLNPKTFNCERCGECCKKLYIILNDSDIKNIEKHGYQLDSFSETEQVGEYKGKRVLKKINGRCVFLTNDSLCKIYDSRPEICKKYPFFEKEVDSCLGQ